Protein AF-A0A2A5FKI6-F1 (afdb_monomer)

Secondary structure (DSSP, 8-state):
--HHHHHHHHHHHHHHHHHHHHHHHHHHHHHHHHH-GGG-TTTTHHHHHHHHHHHHHHHHHHHHHHH-

Foldseek 3Di:
DPLVVVLVVLVVVLVVLVVVLVCLVVVLVVCCVVVNCVVCVCSVVRSVVSVVVSVVSVVVSVVSVVVD

Structure (mmCIF, N/CA/C/O backbone):
data_AF-A0A2A5FKI6-F1
#
_entry.id   AF-A0A2A5FKI6-F1
#
loop_
_atom_site.group_PDB
_atom_site.id
_atom_site.type_symbol
_atom_site.label_atom_id
_atom_site.label_alt_id
_atom_site.label_comp_id
_atom_site.label_asym_id
_atom_site.label_entity_id
_atom_site.label_seq_id
_atom_site.pdbx_PDB_ins_code
_atom_site.Cartn_x
_atom_site.Cartn_y
_atom_site.Cartn_z
_atom_site.occupancy
_atom_site.B_iso_or_equiv
_atom_site.auth_seq_id
_atom_site.auth_comp_id
_atom_site.auth_asym_id
_atom_site.auth_atom_id
_atom_site.pdbx_PDB_model_num
ATOM 1 N N . MET A 1 1 ? 14.165 -14.791 -20.312 1.00 56.66 1 MET A N 1
ATOM 2 C CA . MET A 1 1 ? 12.768 -14.297 -20.363 1.00 56.66 1 MET A CA 1
ATOM 3 C C . MET A 1 1 ? 12.768 -12.980 -21.119 1.00 56.66 1 MET A C 1
ATOM 5 O O . MET A 1 1 ? 13.683 -12.201 -20.897 1.00 56.66 1 MET A O 1
ATOM 9 N N . GLU A 1 2 ? 11.812 -12.737 -22.017 1.00 71.38 2 GLU A N 1
ATOM 10 C CA . GLU A 1 2 ? 11.755 -11.456 -22.736 1.00 71.38 2 GLU A CA 1
ATOM 11 C C . GLU A 1 2 ? 11.498 -10.287 -21.765 1.00 71.38 2 GLU A C 1
ATOM 13 O O . GLU A 1 2 ? 10.545 -10.365 -20.979 1.00 71.38 2 GLU A O 1
ATOM 18 N N . PRO A 1 3 ? 12.280 -9.191 -21.821 1.00 71.62 3 PRO A N 1
ATOM 19 C CA . PRO A 1 3 ? 12.159 -8.059 -20.894 1.00 71.62 3 PRO A CA 1
ATOM 20 C C . PRO A 1 3 ? 10.751 -7.441 -20.882 1.00 71.62 3 PRO A C 1
ATOM 22 O O . PRO A 1 3 ? 10.249 -7.056 -19.826 1.00 71.62 3 PRO A O 1
ATOM 25 N N . LYS A 1 4 ? 10.041 -7.462 -22.020 1.00 73.19 4 LYS A N 1
ATOM 26 C CA . LYS A 1 4 ? 8.636 -7.023 -22.116 1.00 73.19 4 LYS A CA 1
ATOM 27 C C . LYS A 1 4 ? 7.688 -7.817 -21.212 1.00 73.19 4 LYS A C 1
ATOM 29 O O . LYS A 1 4 ? 6.817 -7.220 -20.581 1.00 73.19 4 LYS A O 1
ATOM 34 N N . ARG A 1 5 ? 7.851 -9.143 -21.112 1.00 74.94 5 ARG A N 1
ATOM 35 C CA . ARG A 1 5 ? 7.003 -9.975 -20.237 1.00 74.94 5 ARG A CA 1
ATOM 36 C C . ARG A 1 5 ? 7.297 -9.714 -18.762 1.00 74.94 5 ARG A C 1
ATOM 38 O O . ARG A 1 5 ? 6.367 -9.654 -17.965 1.00 74.94 5 ARG A O 1
ATOM 45 N N . VAL A 1 6 ? 8.565 -9.508 -18.403 1.00 75.75 6 VAL A N 1
ATOM 46 C CA . VAL A 1 6 ? 8.965 -9.219 -17.015 1.00 75.75 6 VAL A CA 1
ATOM 47 C C . VAL A 1 6 ? 8.338 -7.908 -16.531 1.00 75.75 6 VAL A C 1
ATOM 49 O O . VAL A 1 6 ? 7.772 -7.875 -15.441 1.00 75.75 6 VAL A O 1
ATOM 52 N N . ILE A 1 7 ? 8.341 -6.861 -17.362 1.00 75.88 7 ILE A N 1
ATOM 53 C CA . ILE A 1 7 ? 7.714 -5.565 -17.047 1.00 75.88 7 ILE A CA 1
ATOM 54 C C . ILE A 1 7 ? 6.185 -5.686 -16.895 1.00 75.88 7 ILE A C 1
ATOM 56 O O . ILE A 1 7 ? 5.591 -5.079 -16.004 1.00 75.88 7 ILE A O 1
ATOM 60 N N . GLN A 1 8 ? 5.519 -6.482 -17.737 1.00 80.06 8 GLN A N 1
ATOM 61 C CA . GLN A 1 8 ? 4.068 -6.689 -17.630 1.00 80.06 8 GLN A CA 1
ATOM 62 C C . GLN A 1 8 ? 3.684 -7.413 -16.334 1.00 80.06 8 GLN A C 1
ATOM 64 O O . GLN A 1 8 ? 2.747 -6.999 -15.650 1.00 80.06 8 GLN A O 1
ATOM 69 N N . VAL A 1 9 ? 4.433 -8.456 -15.965 1.00 81.06 9 VAL A N 1
ATOM 70 C CA . VAL A 1 9 ? 4.189 -9.222 -14.735 1.00 81.06 9 VAL A CA 1
ATOM 71 C C . VAL A 1 9 ? 4.453 -8.368 -13.494 1.00 81.06 9 VAL A C 1
ATOM 73 O O . VAL A 1 9 ? 3.667 -8.409 -12.547 1.00 81.06 9 VAL A O 1
ATOM 76 N N . THR A 1 10 ? 5.515 -7.554 -13.485 1.00 80.56 10 THR A N 1
ATOM 77 C CA . THR A 1 10 ? 5.802 -6.664 -12.348 1.00 80.56 10 THR A CA 1
ATOM 78 C C . THR A 1 10 ? 4.732 -5.587 -12.184 1.00 80.56 10 THR A C 1
ATOM 80 O O . THR A 1 10 ? 4.321 -5.327 -11.053 1.00 80.56 10 THR A O 1
ATOM 83 N N . ARG A 1 11 ? 4.207 -5.033 -13.285 1.00 81.50 11 ARG A N 1
ATOM 84 C CA . ARG A 1 11 ? 3.101 -4.062 -13.264 1.00 81.50 11 ARG A CA 1
ATOM 85 C C . ARG A 1 11 ? 1.782 -4.674 -12.783 1.00 81.50 11 ARG A C 1
ATOM 87 O O . ARG A 1 11 ? 1.096 -4.069 -11.963 1.00 81.50 11 ARG A O 1
ATOM 94 N N . ALA A 1 12 ? 1.438 -5.875 -13.251 1.00 86.44 12 ALA A N 1
ATOM 95 C CA . ALA A 1 12 ? 0.247 -6.590 -12.787 1.00 86.44 12 ALA A CA 1
ATOM 96 C C . ALA A 1 12 ? 0.336 -6.900 -11.286 1.00 86.44 12 ALA A C 1
ATOM 98 O O . ALA A 1 12 ? -0.619 -6.697 -10.536 1.00 86.44 12 ALA A O 1
ATOM 99 N N . ALA A 1 13 ? 1.512 -7.325 -10.826 1.00 84.00 13 ALA A N 1
ATOM 100 C CA . ALA A 1 13 ? 1.721 -7.611 -9.420 1.00 84.00 13 ALA A CA 1
ATOM 101 C C . ALA A 1 13 ? 1.705 -6.352 -8.536 1.00 84.00 13 ALA A C 1
ATOM 103 O O . ALA A 1 13 ? 1.251 -6.421 -7.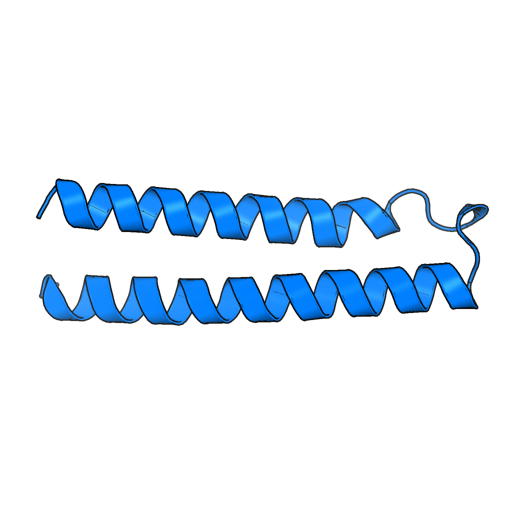400 1.00 84.00 13 ALA A O 1
ATOM 104 N N . GLU A 1 14 ? 2.166 -5.200 -9.029 1.00 85.38 14 GLU A N 1
ATOM 105 C CA . GLU A 1 14 ? 2.025 -3.922 -8.320 1.00 85.38 14 GLU A CA 1
ATOM 106 C C . GLU A 1 14 ? 0.552 -3.553 -8.105 1.00 85.38 14 GLU A C 1
ATOM 108 O O . GLU A 1 14 ? 0.172 -3.225 -6.983 1.00 85.38 14 GLU A O 1
ATOM 113 N N . MET A 1 15 ? -0.289 -3.670 -9.142 1.00 86.62 15 MET A N 1
ATOM 114 C CA . MET A 1 15 ? -1.735 -3.447 -9.009 1.00 86.62 15 MET A CA 1
ATOM 115 C C . MET A 1 15 ? -2.377 -4.422 -8.023 1.00 86.62 15 MET A C 1
ATOM 117 O O . MET A 1 15 ? -3.158 -3.998 -7.174 1.00 86.62 15 MET A O 1
ATOM 121 N N . PHE A 1 16 ? -2.022 -5.708 -8.091 1.00 88.56 16 PHE A N 1
ATOM 122 C CA . PHE A 1 16 ? -2.508 -6.709 -7.141 1.00 88.56 16 PHE A CA 1
ATOM 123 C C . P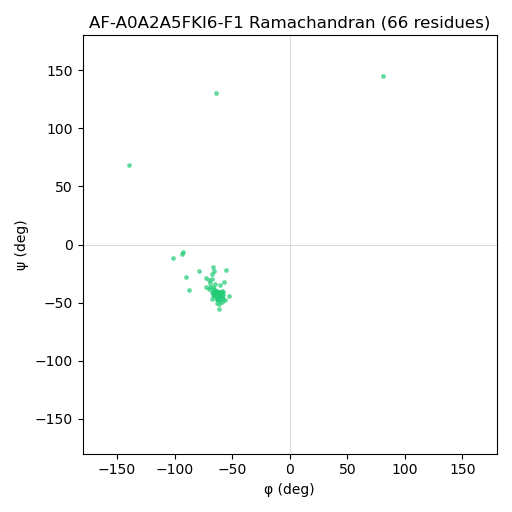HE A 1 16 ? -2.185 -6.313 -5.696 1.00 88.56 16 PHE A C 1
ATOM 125 O O . PHE A 1 16 ? -3.067 -6.317 -4.841 1.00 88.56 16 PHE A O 1
ATOM 132 N N . TRP A 1 17 ? -0.939 -5.914 -5.429 1.00 86.94 17 TRP A N 1
ATOM 133 C CA . TRP A 1 17 ? -0.518 -5.529 -4.084 1.00 86.94 17 TRP A CA 1
ATOM 134 C C . TRP A 1 17 ? -1.126 -4.210 -3.611 1.00 86.94 17 TRP A C 1
ATOM 136 O O . TRP A 1 17 ? -1.381 -4.062 -2.417 1.00 86.94 17 TRP A O 1
ATOM 146 N N . LEU A 1 18 ? -1.415 -3.279 -4.521 1.00 88.50 18 LEU A N 1
ATOM 147 C CA . LEU A 1 18 ? -2.160 -2.065 -4.196 1.00 88.50 18 LEU A CA 1
ATOM 148 C C . LEU A 1 18 ? -3.581 -2.408 -3.728 1.00 88.50 18 LEU A C 1
ATOM 150 O O . LEU A 1 18 ? -3.994 -1.974 -2.656 1.00 88.50 18 LEU A O 1
ATOM 154 N N . VAL A 1 19 ? -4.303 -3.228 -4.499 1.00 92.00 19 VAL A N 1
ATOM 155 C CA . VAL A 1 19 ? -5.665 -3.667 -4.154 1.00 92.00 19 VAL A CA 1
ATOM 156 C C . VAL A 1 19 ? -5.660 -4.461 -2.849 1.00 92.00 19 VAL A C 1
ATOM 158 O O . VAL A 1 19 ? -6.464 -4.175 -1.967 1.00 92.00 19 VAL A O 1
ATOM 161 N N . ALA A 1 20 ? -4.716 -5.390 -2.680 1.00 89.19 20 ALA A N 1
ATOM 162 C CA . ALA A 1 20 ? -4.557 -6.154 -1.446 1.00 89.19 20 ALA A CA 1
ATOM 163 C C . ALA A 1 20 ? -4.324 -5.243 -0.231 1.00 89.19 20 ALA A C 1
ATOM 165 O O . ALA A 1 20 ? -4.927 -5.459 0.815 1.00 89.19 20 ALA A O 1
ATOM 166 N N . SER A 1 21 ? -3.520 -4.186 -0.384 1.00 90.19 21 SER A N 1
ATOM 167 C CA . SER A 1 21 ? -3.257 -3.222 0.691 1.00 90.19 21 SER A CA 1
ATOM 168 C C . SER A 1 21 ? -4.497 -2.410 1.045 1.00 90.19 21 SER A C 1
ATOM 170 O O . SER A 1 21 ? -4.785 -2.236 2.224 1.00 90.19 21 SER A O 1
ATOM 172 N N . ILE A 1 22 ? -5.274 -1.979 0.049 1.00 93.19 22 ILE A N 1
ATOM 173 C CA . ILE A 1 22 ? -6.541 -1.268 0.268 1.00 93.19 22 ILE A CA 1
ATOM 174 C C . ILE A 1 22 ? -7.544 -2.165 1.002 1.00 93.19 22 ILE A C 1
ATOM 176 O O . ILE A 1 22 ? -8.133 -1.736 1.993 1.00 93.19 22 ILE A O 1
ATOM 180 N N . VAL A 1 23 ? -7.707 -3.416 0.560 1.00 93.69 23 VAL A N 1
ATOM 181 C CA . 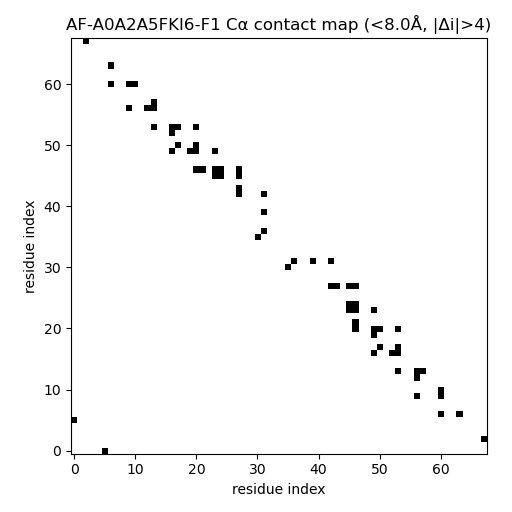VAL A 1 23 ? -8.616 -4.383 1.195 1.00 93.69 23 VAL A CA 1
ATOM 182 C C . VAL A 1 23 ? -8.153 -4.715 2.613 1.00 93.69 23 VAL A C 1
ATOM 184 O O . VAL A 1 23 ? -8.972 -4.726 3.527 1.00 93.69 23 VAL A O 1
ATOM 187 N N . ALA A 1 24 ? -6.851 -4.917 2.828 1.00 90.31 24 ALA A N 1
ATOM 188 C CA . ALA A 1 24 ? -6.289 -5.164 4.151 1.00 90.31 24 ALA A CA 1
ATOM 189 C C . ALA A 1 24 ? -6.507 -3.973 5.092 1.00 90.31 24 ALA A C 1
ATOM 191 O O . ALA A 1 24 ? -6.919 -4.166 6.232 1.00 90.31 24 ALA A O 1
ATOM 192 N N . THR A 1 25 ? -6.286 -2.739 4.625 1.00 90.88 25 THR A N 1
ATOM 193 C CA . THR A 1 25 ? -6.558 -1.527 5.410 1.00 90.88 25 THR A CA 1
ATOM 194 C C . THR A 1 25 ? -8.043 -1.390 5.727 1.00 90.88 25 THR A C 1
ATOM 196 O O . THR A 1 25 ? -8.384 -1.170 6.885 1.00 90.88 25 THR A O 1
ATOM 199 N N . GLY A 1 26 ? -8.925 -1.567 4.739 1.00 90.88 26 GLY A N 1
ATOM 200 C CA . GLY A 1 26 ? -10.372 -1.472 4.930 1.00 90.88 26 GLY A CA 1
ATOM 201 C C . GLY A 1 26 ? -10.913 -2.543 5.877 1.00 90.88 26 GLY A C 1
ATOM 202 O O . GLY A 1 26 ? -11.637 -2.222 6.814 1.00 90.88 26 GLY A O 1
ATOM 203 N N . GLY A 1 27 ? -10.504 -3.799 5.688 1.00 88.69 27 GLY A N 1
ATOM 204 C CA . GLY A 1 27 ? -10.888 -4.914 6.554 1.00 88.69 27 GLY A CA 1
ATOM 205 C C . GLY A 1 27 ? -10.369 -4.747 7.980 1.00 88.69 27 GLY A C 1
ATOM 206 O O . GLY A 1 27 ? -11.107 -4.969 8.932 1.00 88.69 27 GLY A O 1
ATOM 207 N N . THR A 1 28 ? -9.134 -4.268 8.139 1.00 88.06 28 THR A N 1
ATOM 208 C CA . THR A 1 28 ? -8.570 -3.977 9.464 1.00 88.06 28 THR A CA 1
ATOM 209 C C . THR A 1 28 ? -9.314 -2.835 10.148 1.00 88.06 28 THR A C 1
ATOM 211 O O . THR A 1 28 ? -9.656 -2.955 11.317 1.00 88.06 28 THR 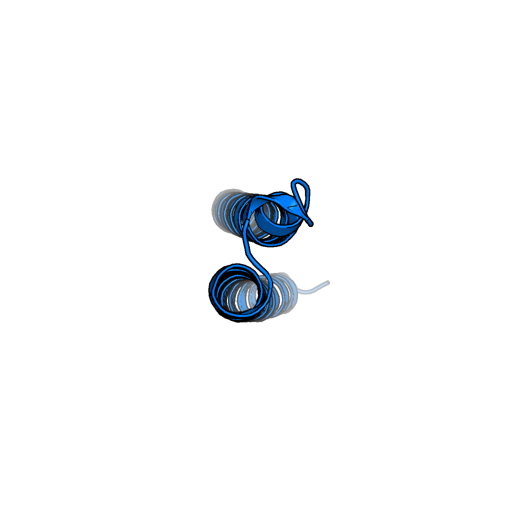A O 1
ATOM 214 N N . ALA A 1 29 ? -9.613 -1.748 9.431 1.00 86.81 29 ALA A N 1
ATOM 215 C CA . ALA A 1 29 ? -10.379 -0.628 9.972 1.00 86.81 29 ALA A CA 1
ATOM 216 C C . ALA A 1 29 ? -11.804 -1.048 10.367 1.00 86.81 29 ALA A C 1
ATOM 218 O O . ALA A 1 29 ? -12.288 -0.640 11.419 1.00 86.81 29 ALA A O 1
ATOM 219 N N . PHE A 1 30 ? -12.445 -1.900 9.561 1.00 88.06 30 PHE A N 1
ATOM 220 C CA . PHE A 1 30 ? -13.752 -2.476 9.869 1.00 88.06 30 PHE A CA 1
ATOM 221 C C . PHE A 1 30 ? -13.702 -3.324 11.145 1.00 88.06 30 PHE A C 1
ATOM 223 O O . PHE A 1 30 ? -14.469 -3.066 12.065 1.00 88.06 30 PHE A O 1
ATOM 230 N N . LEU A 1 31 ? -12.747 -4.257 11.246 1.00 85.06 31 LEU A N 1
ATOM 231 C CA . LEU A 1 31 ? -12.567 -5.095 12.437 1.00 85.06 31 LEU A CA 1
ATOM 232 C C . LEU A 1 31 ? -12.246 -4.266 13.685 1.00 85.06 31 LEU A C 1
ATOM 234 O O . LEU A 1 31 ? -12.796 -4.518 14.750 1.00 85.06 31 LEU A O 1
ATOM 238 N N . MET A 1 32 ? -11.406 -3.237 13.560 1.00 84.50 32 MET A N 1
ATOM 239 C CA . MET A 1 32 ? -11.105 -2.325 14.668 1.00 84.50 32 MET A CA 1
ATOM 240 C C . MET A 1 32 ? -12.336 -1.525 15.115 1.00 84.50 32 MET A C 1
ATOM 242 O O . MET A 1 32 ? -12.465 -1.239 16.304 1.00 84.50 32 MET A O 1
ATOM 246 N N . TYR A 1 33 ? -13.233 -1.174 14.188 1.00 83.62 33 TYR A N 1
ATOM 247 C CA . TYR A 1 33 ? -14.488 -0.489 14.498 1.00 83.62 33 TYR A CA 1
ATOM 248 C C . TYR A 1 33 ? -15.509 -1.417 15.174 1.00 83.62 33 TYR A C 1
ATOM 250 O O . TYR A 1 33 ? -16.226 -0.973 16.066 1.00 83.62 33 TYR A O 1
ATOM 258 N N . THR A 1 34 ? -15.571 -2.695 14.783 1.00 84.69 34 THR A N 1
ATOM 259 C CA . THR A 1 34 ? -16.559 -3.652 15.309 1.00 84.69 34 THR A CA 1
ATOM 260 C C . THR A 1 34 ? -16.120 -4.368 16.584 1.00 84.69 34 THR A C 1
ATOM 262 O O . THR A 1 34 ? -16.948 -4.595 17.459 1.00 84.69 34 THR A O 1
ATOM 265 N N . GLU A 1 35 ? -14.845 -4.747 16.696 1.00 79.19 35 GLU A N 1
ATOM 266 C CA . GLU A 1 35 ? -14.329 -5.579 17.799 1.00 79.19 35 GLU A CA 1
ATOM 267 C C . GLU A 1 35 ? -13.583 -4.774 18.873 1.00 79.19 35 GLU A C 1
ATOM 269 O O . GLU A 1 35 ? -13.326 -5.282 19.961 1.00 79.19 35 GLU A O 1
ATOM 274 N N . GLY A 1 36 ? -13.269 -3.504 18.600 1.00 68.50 36 GLY A N 1
ATOM 275 C CA . GLY A 1 36 ? -12.513 -2.651 19.510 1.00 68.50 36 GLY A CA 1
ATOM 276 C C . GLY A 1 36 ? -11.000 -2.890 19.444 1.00 68.50 36 GLY A C 1
ATOM 277 O O . GLY A 1 36 ? -10.495 -3.994 19.247 1.00 68.50 36 GLY A O 1
ATOM 278 N N . ILE A 1 37 ? -10.240 -1.806 19.607 1.00 65.25 37 ILE A N 1
ATOM 279 C CA . ILE A 1 37 ? -8.777 -1.780 19.426 1.00 65.25 37 ILE A CA 1
ATOM 280 C C . ILE A 1 37 ? -8.027 -2.594 20.498 1.00 65.25 37 ILE A C 1
ATOM 282 O O . ILE A 1 37 ? -6.916 -3.067 20.254 1.00 65.25 37 ILE A O 1
ATOM 286 N N . GLU A 1 38 ? -8.615 -2.775 21.681 1.00 66.56 38 GLU A N 1
ATOM 287 C CA . GLU A 1 38 ? -7.927 -3.360 22.838 1.00 66.56 38 GLU A CA 1
ATO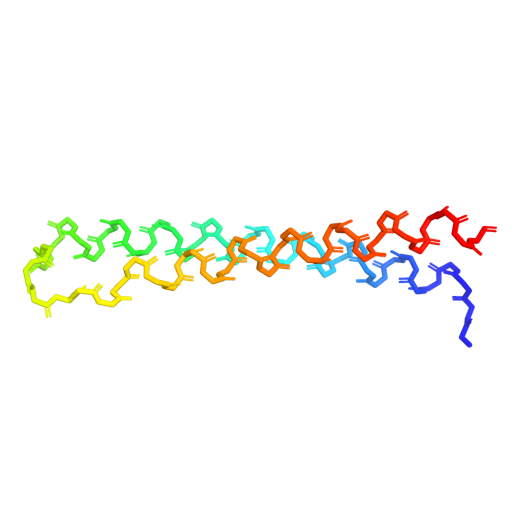M 288 C C . GLU A 1 38 ? -7.690 -4.871 22.724 1.00 66.56 38 GLU A C 1
ATOM 290 O O . GLU A 1 38 ? -6.691 -5.373 23.242 1.00 66.56 38 GLU A O 1
ATOM 295 N N . SER A 1 39 ? -8.546 -5.589 21.995 1.00 64.44 39 SER A N 1
ATOM 296 C CA . SER A 1 39 ? -8.478 -7.050 21.871 1.00 64.44 39 SER A CA 1
ATOM 297 C C . SER A 1 39 ? -7.406 -7.523 20.886 1.00 64.44 39 SER A C 1
ATOM 299 O O . SER A 1 39 ? -6.927 -8.648 20.995 1.00 64.44 39 SER A O 1
ATOM 301 N N . ASN A 1 40 ? -6.992 -6.674 19.939 1.00 64.19 40 ASN A N 1
ATOM 302 C CA . ASN A 1 40 ? -6.193 -7.096 18.790 1.00 64.19 40 ASN A CA 1
ATOM 303 C C . ASN A 1 40 ? -5.086 -6.085 18.437 1.00 64.19 40 ASN A C 1
ATOM 305 O O . ASN A 1 40 ? -5.069 -5.480 17.365 1.00 64.19 40 ASN A O 1
ATOM 309 N N . LYS A 1 41 ? -4.081 -5.953 19.314 1.00 70.38 41 LYS A N 1
ATOM 310 C CA . LYS A 1 41 ? -2.904 -5.076 19.104 1.00 70.38 41 LYS A CA 1
ATOM 311 C C . LYS A 1 41 ? -2.128 -5.336 17.804 1.00 70.38 41 LYS A C 1
ATOM 313 O O . LYS A 1 41 ? -1.418 -4.449 17.339 1.00 70.38 41 LYS A O 1
ATOM 318 N N . PHE A 1 42 ? -2.246 -6.530 17.218 1.00 77.56 42 PHE A N 1
ATOM 319 C CA . PHE A 1 42 ? -1.555 -6.901 15.980 1.00 77.56 42 PHE A CA 1
ATOM 320 C C . PHE A 1 42 ? -2.385 -6.672 14.706 1.00 77.56 42 PHE A C 1
ATOM 322 O O . PHE A 1 42 ? -1.826 -6.748 13.616 1.00 77.56 42 PHE A O 1
ATOM 329 N N . LEU A 1 43 ? -3.679 -6.337 14.804 1.00 77.06 43 LEU A N 1
ATOM 330 C CA . LEU A 1 43 ? -4.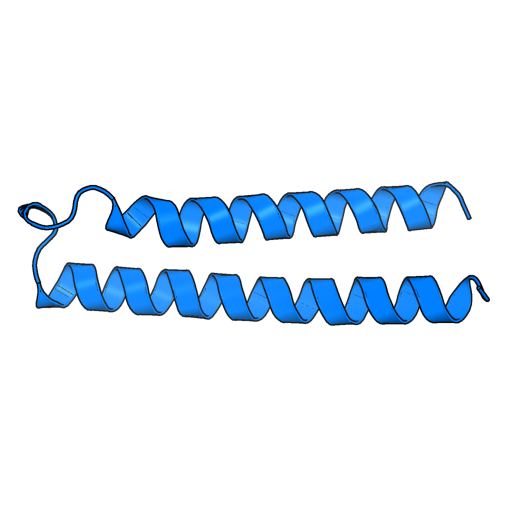513 -6.032 13.631 1.00 77.06 43 LEU A CA 1
ATOM 331 C C . LEU A 1 43 ? -3.894 -4.951 12.720 1.00 77.06 43 LEU A C 1
ATOM 333 O O . LEU A 1 43 ? -3.826 -5.179 11.513 1.00 77.06 43 LEU A O 1
ATOM 337 N N . PRO A 1 44 ? -3.346 -3.834 13.247 1.00 81.31 44 PRO A N 1
ATOM 338 C CA . PRO A 1 44 ? -2.734 -2.790 12.421 1.00 81.31 44 PRO A CA 1
ATOM 339 C C . PRO A 1 44 ? -1.450 -3.225 11.702 1.00 81.31 44 PRO A C 1
ATOM 341 O O . PRO A 1 44 ? -1.064 -2.601 10.714 1.00 81.31 44 PRO A O 1
ATOM 344 N N . LEU A 1 45 ? -0.780 -4.294 12.150 1.00 85.56 45 LEU A N 1
ATOM 345 C CA . LEU A 1 45 ? 0.434 -4.785 11.490 1.00 85.56 45 LEU A CA 1
ATOM 346 C C . LEU A 1 45 ? 0.143 -5.362 10.105 1.00 85.56 45 LEU A C 1
ATOM 348 O O . LEU A 1 45 ? 0.996 -5.259 9.227 1.00 85.56 45 LEU A O 1
ATOM 352 N N . ILE A 1 46 ? -1.053 -5.912 9.885 1.00 85.69 46 ILE A N 1
ATOM 353 C CA . ILE A 1 46 ? -1.460 -6.488 8.598 1.00 85.69 46 ILE A CA 1
ATOM 354 C C . ILE A 1 46 ? -1.450 -5.427 7.482 1.00 85.69 46 ILE A C 1
ATOM 356 O O . ILE A 1 46 ? -0.737 -5.619 6.490 1.00 85.69 46 ILE A O 1
ATOM 360 N N . PRO A 1 47 ? -2.157 -4.284 7.607 1.00 87.50 47 PRO A N 1
ATOM 361 C CA . PRO A 1 47 ? -2.103 -3.250 6.588 1.00 87.50 47 PRO A CA 1
ATOM 362 C C . PRO A 1 47 ? -0.717 -2.613 6.505 1.00 87.50 47 PRO A C 1
ATOM 364 O O . PRO A 1 47 ? -0.263 -2.352 5.395 1.00 87.50 47 PRO A O 1
ATOM 367 N N . ILE A 1 48 ? -0.005 -2.427 7.623 1.00 89.12 48 ILE A N 1
ATOM 368 C CA . ILE A 1 48 ? 1.364 -1.886 7.603 1.00 89.12 48 ILE A CA 1
ATOM 369 C C . ILE A 1 48 ? 2.294 -2.770 6.759 1.00 89.12 48 ILE A C 1
ATOM 371 O O . ILE A 1 48 ? 2.979 -2.259 5.874 1.00 89.12 48 ILE A O 1
ATOM 375 N N . LEU A 1 49 ? 2.295 -4.087 6.982 1.00 89.25 49 LEU A N 1
ATOM 376 C CA . LEU A 1 49 ? 3.107 -5.040 6.219 1.00 89.25 49 LEU A CA 1
ATOM 377 C C . LEU A 1 49 ? 2.710 -5.066 4.742 1.00 89.25 49 LEU A C 1
ATOM 379 O O . LEU A 1 49 ? 3.583 -5.080 3.872 1.00 89.25 49 LEU A O 1
ATOM 383 N N . SER A 1 50 ? 1.408 -5.019 4.449 1.00 89.06 50 SER A N 1
AT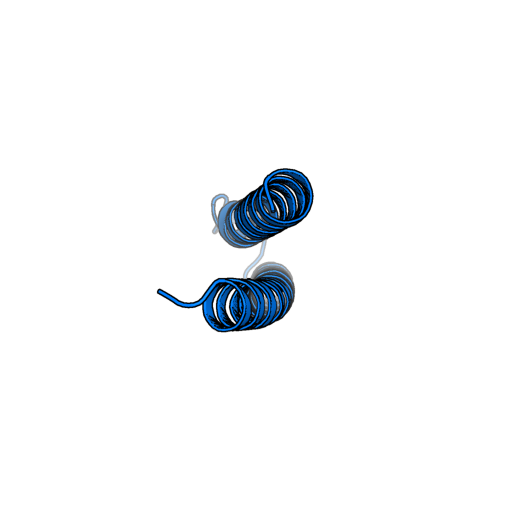OM 384 C CA . SER A 1 50 ? 0.917 -4.976 3.071 1.00 89.06 50 SER A CA 1
ATOM 385 C C . SER A 1 50 ? 1.395 -3.721 2.334 1.00 89.06 50 SER A C 1
ATOM 387 O O . SER A 1 50 ? 1.934 -3.816 1.229 1.00 89.06 50 SER A O 1
ATOM 389 N N . TRP A 1 51 ? 1.277 -2.547 2.963 1.00 89.69 51 TRP A N 1
ATOM 390 C CA . TRP A 1 51 ? 1.767 -1.286 2.405 1.00 89.69 51 TRP A CA 1
ATOM 391 C C . TRP A 1 51 ? 3.284 -1.292 2.222 1.00 89.69 51 TRP A C 1
ATOM 393 O O . TRP A 1 51 ? 3.779 -0.875 1.173 1.00 89.69 51 TRP A O 1
ATOM 403 N N . LEU A 1 52 ? 4.028 -1.810 3.202 1.00 92.19 52 LEU A N 1
ATOM 404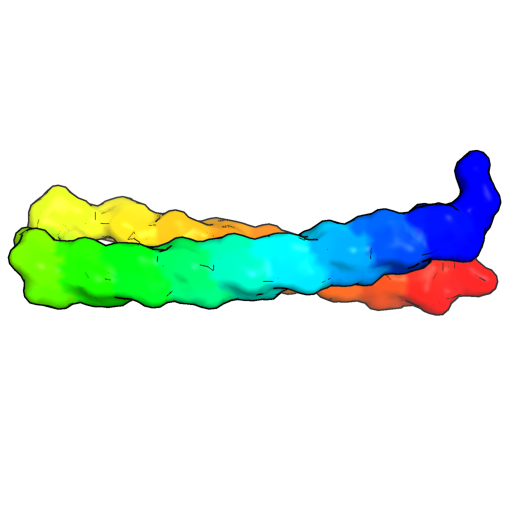 C CA . LEU A 1 52 ? 5.483 -1.931 3.124 1.00 92.19 52 LEU A CA 1
ATOM 405 C C . LEU A 1 52 ? 5.896 -2.778 1.915 1.00 92.19 52 LEU A C 1
ATOM 407 O O . LEU A 1 52 ? 6.774 -2.393 1.142 1.00 92.19 52 LEU A O 1
ATOM 411 N N . TRP A 1 53 ? 5.197 -3.886 1.688 1.00 88.12 53 TRP A N 1
ATOM 412 C CA . TRP A 1 53 ? 5.449 -4.749 0.545 1.00 88.12 53 TRP A CA 1
ATOM 413 C C . TRP A 1 53 ? 5.061 -4.113 -0.798 1.00 88.12 53 TRP A C 1
ATOM 415 O O . TRP A 1 53 ? 5.792 -4.259 -1.783 1.00 88.12 53 TRP A O 1
ATOM 425 N N . TYR A 1 54 ? 3.973 -3.339 -0.849 1.00 88.50 54 TYR A N 1
ATOM 426 C CA . TYR A 1 54 ? 3.639 -2.522 -2.019 1.00 88.50 54 TYR A CA 1
ATOM 427 C C . TYR A 1 54 ? 4.763 -1.524 -2.358 1.00 88.50 54 TYR A C 1
ATOM 429 O O . TYR A 1 54 ? 5.162 -1.411 -3.520 1.00 88.50 54 TYR A O 1
ATOM 437 N N . PHE A 1 55 ? 5.350 -0.855 -1.360 1.00 88.94 55 PHE A N 1
ATOM 438 C CA . PHE A 1 55 ? 6.493 0.037 -1.583 1.00 88.94 55 PHE A CA 1
ATOM 439 C C . PHE A 1 55 ? 7.739 -0.706 -2.069 1.00 88.94 55 PHE A C 1
ATOM 441 O O . PHE A 1 55 ? 8.396 -0.229 -2.997 1.00 88.94 55 PHE A O 1
ATOM 448 N N . VAL A 1 56 ? 8.041 -1.883 -1.510 1.00 88.56 56 VAL A N 1
ATOM 449 C CA . VAL A 1 56 ? 9.140 -2.741 -1.989 1.00 88.56 56 VAL A CA 1
ATOM 450 C C . VAL A 1 56 ? 8.930 -3.105 -3.458 1.00 88.56 56 VAL A C 1
ATOM 452 O O . VAL A 1 56 ? 9.838 -2.930 -4.269 1.00 88.56 56 VAL A O 1
ATOM 455 N N . ARG A 1 57 ? 7.718 -3.528 -3.838 1.00 84.12 57 ARG A N 1
ATOM 456 C CA . ARG A 1 57 ? 7.354 -3.838 -5.232 1.00 84.12 57 ARG A CA 1
ATOM 457 C C . ARG A 1 57 ? 7.535 -2.633 -6.149 1.00 84.12 57 ARG A C 1
ATOM 459 O O . ARG A 1 57 ? 8.129 -2.761 -7.220 1.00 84.12 57 ARG A O 1
ATOM 466 N N . ARG A 1 58 ? 7.079 -1.456 -5.715 1.00 84.94 58 ARG A N 1
ATOM 467 C CA . ARG A 1 58 ? 7.227 -0.206 -6.467 1.00 84.94 58 ARG A CA 1
ATOM 468 C C . ARG A 1 58 ? 8.695 0.183 -6.647 1.00 84.94 58 ARG A C 1
ATOM 470 O O . ARG A 1 58 ? 9.085 0.608 -7.734 1.00 84.94 58 ARG A O 1
ATOM 477 N N . ALA A 1 59 ? 9.518 0.022 -5.613 1.00 86.19 59 ALA A N 1
ATOM 478 C CA . ALA A 1 59 ? 10.955 0.273 -5.683 1.00 86.19 59 ALA A CA 1
ATOM 479 C C . ALA A 1 59 ? 11.661 -0.721 -6.618 1.00 86.19 59 ALA A C 1
ATOM 481 O O . ALA A 1 59 ? 12.517 -0.318 -7.405 1.00 86.19 59 ALA A O 1
ATOM 482 N N . PHE A 1 60 ? 11.267 -1.996 -6.582 1.00 83.88 60 PHE A N 1
ATOM 483 C CA . PHE A 1 60 ? 11.805 -3.036 -7.456 1.00 83.88 60 PHE A CA 1
ATOM 484 C C . PHE A 1 60 ? 11.477 -2.762 -8.927 1.00 83.88 60 PHE A C 1
ATOM 486 O O . PHE A 1 60 ? 12.363 -2.832 -9.773 1.00 83.88 60 PHE A O 1
ATOM 493 N N . ARG A 1 61 ? 10.236 -2.354 -9.229 1.00 78.94 61 ARG A N 1
ATOM 494 C CA . ARG A 1 61 ? 9.830 -1.940 -10.579 1.00 78.94 61 ARG A CA 1
ATOM 495 C C . ARG A 1 61 ? 10.634 -0.738 -11.069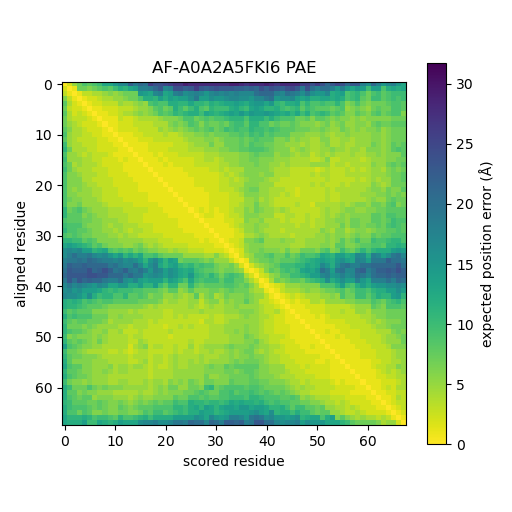 1.00 78.94 61 ARG A C 1
ATOM 497 O O . ARG A 1 61 ? 11.165 -0.787 -12.169 1.00 78.94 61 ARG A O 1
ATOM 504 N N . LYS A 1 62 ? 10.768 0.309 -10.245 1.00 82.31 62 LYS A N 1
ATOM 505 C CA . LYS A 1 62 ? 11.573 1.494 -10.591 1.00 82.31 62 LYS A CA 1
ATOM 506 C C . LYS A 1 62 ? 13.045 1.159 -10.834 1.00 82.31 62 LYS A C 1
ATOM 508 O O . LYS A 1 62 ? 13.672 1.794 -11.671 1.00 82.31 62 LYS A O 1
ATOM 513 N N . ARG A 1 63 ? 13.608 0.193 -10.099 1.00 82.19 63 ARG A N 1
ATOM 514 C CA . ARG A 1 63 ? 14.968 -0.306 -10.354 1.00 82.19 63 ARG A CA 1
ATOM 515 C C . ARG A 1 63 ? 15.044 -1.056 -11.682 1.00 82.19 63 ARG A C 1
ATOM 517 O O . ARG A 1 63 ? 15.908 -0.741 -12.482 1.00 82.19 63 ARG A O 1
ATOM 524 N N . LEU A 1 64 ? 14.097 -1.954 -11.951 1.00 79.88 64 LEU A N 1
ATOM 525 C CA . LEU A 1 64 ? 14.008 -2.670 -13.228 1.00 79.88 64 LEU A CA 1
ATOM 526 C C . LEU A 1 64 ? 13.850 -1.735 -14.433 1.00 79.88 64 LEU A C 1
ATOM 528 O O . LEU A 1 64 ? 14.463 -1.978 -15.458 1.00 79.88 64 LEU A O 1
ATOM 532 N N . GLU A 1 65 ? 13.055 -0.669 -14.313 1.00 76.56 65 GLU A N 1
ATOM 533 C CA . GLU A 1 65 ? 12.922 0.365 -15.353 1.00 76.56 65 GLU A CA 1
ATOM 534 C C . GLU A 1 65 ? 14.218 1.161 -15.576 1.00 76.56 65 GLU A C 1
ATOM 536 O O . GLU A 1 65 ? 14.370 1.764 -16.629 1.00 76.56 65 GLU A O 1
ATOM 541 N N . ARG A 1 66 ? 15.124 1.207 -14.591 1.00 78.12 66 ARG A N 1
ATOM 542 C CA . ARG A 1 66 ? 16.400 1.931 -14.686 1.00 78.12 66 ARG A CA 1
ATOM 543 C C . ARG A 1 66 ? 17.534 1.067 -15.240 1.00 78.12 66 ARG A C 1
ATOM 545 O O . ARG A 1 66 ? 18.480 1.610 -15.798 1.00 78.12 66 ARG A O 1
ATOM 552 N N . ASP A 1 67 ? 17.455 -0.242 -15.025 1.00 72.50 67 ASP A N 1
ATOM 553 C CA . ASP A 1 67 ? 18.492 -1.203 -15.411 1.00 72.50 67 ASP A CA 1
ATOM 554 C C . ASP A 1 67 ? 18.251 -1.813 -16.817 1.00 72.50 67 ASP A C 1
ATOM 556 O O . ASP A 1 67 ? 19.103 -2.554 -17.308 1.00 72.50 67 ASP A O 1
ATOM 560 N N . ILE A 1 68 ? 17.107 -1.518 -17.454 1.00 61.94 68 ILE A N 1
ATOM 561 C CA . ILE A 1 68 ? 16.754 -1.861 -18.851 1.00 61.94 68 ILE A CA 1
ATOM 562 C C . ILE A 1 68 ? 16.915 -0.619 -19.727 1.00 61.94 68 ILE A C 1
ATOM 564 O O . ILE A 1 68 ? 17.439 -0.775 -20.852 1.00 61.94 68 ILE A O 1
#

pLDDT: mean 82.02, std 8.36, range [56.66, 93.69]

Radius of gyration: 15.73 Å; Cα contacts (8 Å, |Δi|>4): 35; chains: 1; bounding box: 35×16×46 Å

Solvent-accessible surface area (backbone atoms only — not comparable to full-atom values): 3758 Å² total; per-residue (Å²): 130,62,70,70,59,54,54,52,52,52,52,53,50,45,54,51,34,48,54,50,22,51,50,38,39,52,53,40,52,50,48,40,70,74,69,41,62,85,81,45,82,63,53,66,50,55,26,50,52,35,46,52,49,37,49,52,47,52,52,49,49,54,49,53,69,70,79,107

Mean predicted aligned error: 6.72 Å

Sequence (68 aa):
MEPKRVIQVTRAAEMFWLVASIVATGGTAFLMYTEGIESNKFLPLIPILSWLWYFVRRAFRKRLERDI